Protein AF-A0A7Y3G9P7-F1 (afdb_monomer_lite)

Structure (mmCIF, N/CA/C/O backbone):
data_AF-A0A7Y3G9P7-F1
#
_entry.id   AF-A0A7Y3G9P7-F1
#
loop_
_atom_site.group_PDB
_atom_site.id
_atom_site.type_symbol
_atom_site.label_atom_id
_atom_site.label_alt_id
_atom_site.label_comp_id
_atom_site.label_asym_id
_atom_site.label_entity_id
_atom_site.label_seq_id
_atom_site.pdbx_PDB_ins_code
_atom_site.Cartn_x
_atom_site.Cartn_y
_atom_site.Cartn_z
_atom_site.occupancy
_atom_site.B_iso_or_equiv
_atom_site.auth_seq_id
_atom_site.auth_comp_id
_atom_site.auth_asym_id
_atom_site.auth_atom_id
_atom_site.pdbx_PDB_model_num
ATOM 1 N N . MET A 1 1 ? -21.921 -6.680 31.764 1.00 83.94 1 MET A N 1
ATOM 2 C CA . MET A 1 1 ? -20.887 -7.660 31.368 1.00 83.94 1 MET A CA 1
ATOM 3 C C . MET A 1 1 ? -1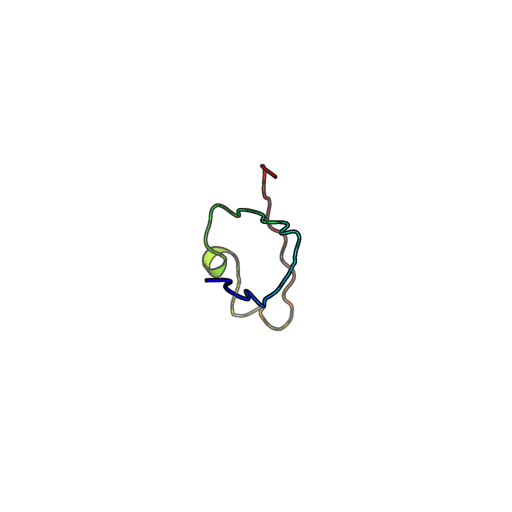9.727 -6.889 30.755 1.00 83.94 1 MET A C 1
ATOM 5 O O . MET A 1 1 ? -19.946 -6.280 29.715 1.00 83.94 1 MET A O 1
ATOM 9 N N . PRO A 1 2 ? -18.558 -6.805 31.410 1.00 87.38 2 PRO A N 1
ATOM 10 C CA . PRO A 1 2 ? -17.399 -6.115 30.845 1.00 87.38 2 PRO A CA 1
ATOM 11 C C . PRO A 1 2 ? -16.722 -6.973 29.765 1.00 87.38 2 PRO A C 1
ATOM 13 O O . PRO A 1 2 ? -16.631 -8.190 29.913 1.00 87.38 2 PRO A O 1
ATOM 16 N N . ILE A 1 3 ? -16.246 -6.333 28.694 1.00 93.50 3 ILE A N 1
ATOM 17 C CA . ILE A 1 3 ? -15.478 -6.968 27.614 1.00 93.50 3 ILE A CA 1
ATOM 18 C C . ILE A 1 3 ? -14.070 -6.375 27.637 1.00 93.50 3 ILE A C 1
ATOM 20 O O . ILE A 1 3 ? -13.910 -5.158 27.574 1.00 93.50 3 ILE A O 1
ATOM 24 N N . LEU A 1 4 ? -13.057 -7.237 27.722 1.00 94.38 4 LEU A N 1
ATOM 25 C CA . LEU A 1 4 ? -11.662 -6.848 27.557 1.00 94.38 4 LEU A CA 1
ATOM 26 C C . LEU A 1 4 ? -11.312 -6.893 26.071 1.00 94.38 4 LEU A C 1
ATOM 28 O O . LEU A 1 4 ? -11.325 -7.960 25.460 1.00 94.38 4 LEU A O 1
ATOM 32 N N . VAL A 1 5 ? -10.962 -5.742 25.509 1.00 92.62 5 VAL A N 1
ATOM 33 C CA . VAL A 1 5 ? -10.387 -5.655 24.167 1.00 92.62 5 VAL A CA 1
ATOM 34 C C . VAL A 1 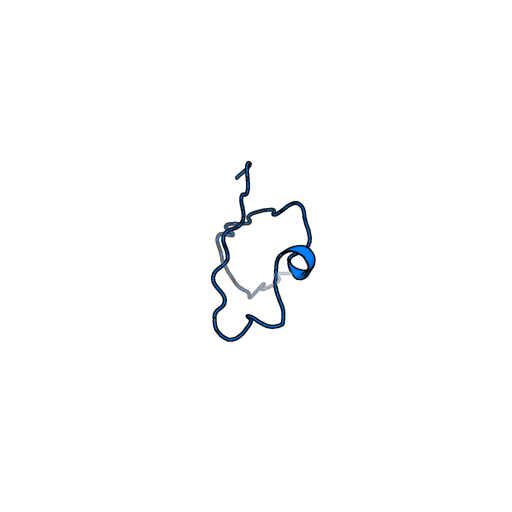5 ? -8.887 -5.451 24.327 1.00 92.62 5 VAL A C 1
ATOM 36 O O . VAL A 1 5 ? -8.450 -4.445 24.879 1.00 92.62 5 VAL A O 1
ATOM 39 N N . SER A 1 6 ? -8.109 -6.430 23.871 1.00 95.81 6 SER A N 1
ATOM 40 C CA . SER A 1 6 ? -6.652 -6.339 23.785 1.00 95.81 6 SER A CA 1
ATOM 41 C C . SER A 1 6 ? -6.252 -6.273 22.315 1.00 95.81 6 SER A C 1
ATOM 43 O O . SER A 1 6 ? -6.823 -6.967 21.476 1.00 95.81 6 SER A O 1
ATOM 45 N N . GLY A 1 7 ? -5.315 -5.388 21.994 1.00 96.62 7 GLY A N 1
ATOM 46 C CA . GLY A 1 7 ? -4.919 -5.111 20.622 1.00 96.62 7 GLY A CA 1
ATOM 47 C C . GLY A 1 7 ? -3.959 -3.932 20.542 1.00 96.62 7 GLY A C 1
ATOM 48 O O . GLY A 1 7 ? -3.555 -3.370 21.561 1.00 96.62 7 GLY A O 1
ATOM 49 N N . SER A 1 8 ? -3.586 -3.572 19.319 1.00 96.31 8 SER A N 1
ATOM 50 C CA . SER A 1 8 ? -2.705 -2.440 19.050 1.00 96.31 8 SER A CA 1
ATOM 51 C C . SER A 1 8 ? -3.401 -1.107 19.312 1.00 96.31 8 SER A C 1
ATOM 53 O O . SER A 1 8 ? -4.553 -0.912 18.927 1.00 96.31 8 SER A O 1
ATOM 55 N N . ILE A 1 9 ? -2.654 -0.164 19.880 1.00 97.00 9 ILE A N 1
ATOM 56 C CA . ILE A 1 9 ? -2.997 1.257 19.886 1.00 97.00 9 ILE A CA 1
ATOM 57 C C . ILE A 1 9 ? -1.985 1.935 18.968 1.00 97.00 9 ILE A C 1
ATOM 59 O O . ILE A 1 9 ? -0.784 1.868 19.226 1.00 97.00 9 ILE A O 1
ATOM 63 N N . ALA A 1 10 ? -2.459 2.535 17.881 1.00 97.31 10 ALA A N 1
ATOM 64 C CA . ALA A 1 10 ? -1.604 3.143 16.872 1.00 97.31 10 ALA A CA 1
ATOM 65 C C . ALA A 1 10 ? -2.245 4.403 16.282 1.00 97.31 10 ALA A C 1
ATOM 67 O O . ALA A 1 10 ? -3.462 4.582 16.339 1.00 97.31 10 ALA A O 1
ATOM 68 N N . VAL A 1 11 ? -1.395 5.271 15.730 1.00 97.00 11 VAL A N 1
ATOM 69 C CA . VAL A 1 11 ? -1.795 6.395 14.880 1.00 97.00 11 VAL A CA 1
ATOM 70 C C . VAL A 1 11 ? -1.416 6.039 13.453 1.00 97.00 11 VAL A C 1
ATOM 72 O O . VAL A 1 11 ? -0.231 5.909 13.136 1.00 97.00 11 VAL A O 1
ATOM 75 N N . ASP A 1 12 ? -2.417 5.904 12.596 1.00 96.00 12 ASP A N 1
ATOM 76 C CA . ASP A 1 12 ? -2.192 5.528 11.211 1.00 96.00 12 ASP A CA 1
ATOM 77 C C . ASP A 1 12 ? -1.901 6.766 10.354 1.00 96.00 12 ASP A C 1
ATOM 79 O O . ASP A 1 12 ? -2.652 7.739 10.355 1.00 96.00 12 ASP A O 1
ATOM 83 N N . HIS A 1 13 ? -0.818 6.710 9.578 1.00 92.81 13 HIS A N 1
ATOM 84 C CA . HIS A 1 13 ? -0.524 7.677 8.518 1.00 92.81 13 HIS A CA 1
ATOM 85 C C . HIS A 1 13 ? -0.824 7.023 7.170 1.00 92.81 13 HIS A C 1
ATOM 87 O O . HIS A 1 13 ? 0.052 6.444 6.525 1.00 92.81 13 HIS A O 1
ATOM 93 N N . ILE A 1 14 ? -2.093 7.054 6.772 1.00 93.06 14 ILE A N 1
ATOM 94 C CA . ILE A 1 14 ? -2.569 6.369 5.568 1.00 93.06 14 ILE A CA 1
ATOM 95 C C . ILE A 1 14 ? -2.435 7.306 4.367 1.00 93.06 1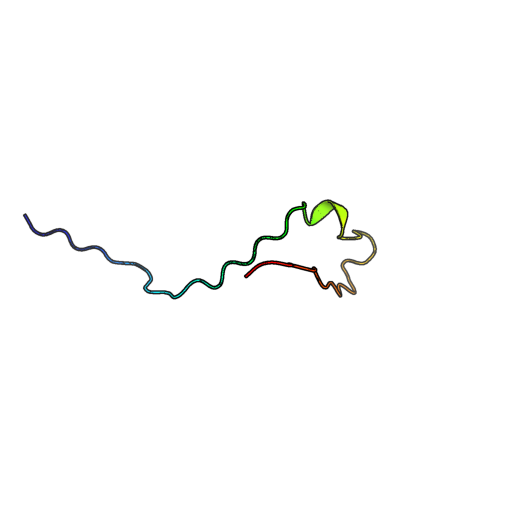4 ILE A C 1
ATOM 97 O O . ILE A 1 14 ? -3.084 8.344 4.310 1.00 93.06 14 ILE A O 1
ATOM 101 N N . MET A 1 15 ? -1.628 6.912 3.380 1.00 93.38 15 MET A N 1
ATOM 102 C CA . MET A 1 15 ? -1.466 7.635 2.115 1.00 93.38 15 MET A CA 1
ATOM 103 C C . MET A 1 15 ? -2.108 6.852 0.969 1.00 93.38 15 MET A C 1
ATOM 105 O O . MET A 1 15 ? -1.792 5.681 0.751 1.00 93.38 15 MET A O 1
ATOM 109 N N . VAL A 1 16 ? -2.995 7.500 0.209 1.00 92.75 16 VAL A N 1
ATOM 110 C CA . VAL A 1 16 ? -3.744 6.848 -0.875 1.00 92.75 16 VAL A CA 1
ATOM 111 C C . VAL A 1 16 ? -3.094 7.119 -2.229 1.00 92.75 16 VAL A C 1
ATOM 113 O O . VAL A 1 16 ? -3.293 8.168 -2.840 1.00 92.75 16 VAL A O 1
ATOM 116 N N . PHE A 1 17 ? -2.375 6.129 -2.753 1.00 94.06 17 PHE A N 1
ATOM 117 C CA . PHE A 1 17 ? -1.929 6.122 -4.145 1.00 94.06 17 PHE A CA 1
ATOM 118 C C . PHE A 1 17 ? -3.062 5.617 -5.054 1.00 94.06 17 PHE A C 1
ATOM 120 O O . PHE A 1 17 ? -3.474 4.463 -4.957 1.00 94.06 17 PHE A O 1
ATOM 127 N N . ARG A 1 18 ? -3.598 6.478 -5.932 1.00 93.25 18 ARG A N 1
ATOM 128 C CA . ARG A 1 18 ? -4.765 6.176 -6.794 1.00 93.25 18 ARG A CA 1
ATOM 129 C C . ARG A 1 18 ? -4.411 5.377 -8.060 1.00 93.25 18 ARG A C 1
ATOM 131 O O . ARG A 1 18 ? -4.950 5.637 -9.129 1.00 93.25 18 ARG A O 1
ATOM 138 N N . ASP A 1 19 ? -3.510 4.410 -7.936 1.00 94.19 19 ASP A N 1
ATOM 139 C CA . ASP A 1 19 ? -3.168 3.433 -8.973 1.00 94.19 19 ASP A CA 1
ATOM 140 C C . ASP A 1 19 ? -2.626 2.152 -8.302 1.00 94.19 19 ASP A C 1
ATOM 142 O O . ASP A 1 19 ? -2.530 2.052 -7.079 1.00 94.19 19 ASP A O 1
ATOM 146 N N . A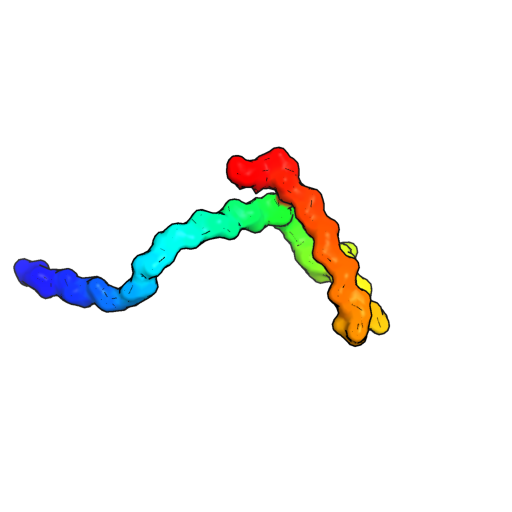RG A 1 20 ? -2.292 1.126 -9.080 1.00 94.25 20 ARG A N 1
ATOM 147 C CA . ARG A 1 20 ? -1.771 -0.151 -8.593 1.00 94.25 20 ARG A CA 1
ATOM 148 C C . ARG A 1 20 ? -0.255 -0.158 -8.720 1.00 94.25 20 ARG A C 1
ATOM 150 O O . ARG A 1 20 ? 0.272 0.019 -9.814 1.00 94.25 20 ARG A O 1
ATOM 157 N N . PHE A 1 21 ? 0.456 -0.497 -7.647 1.00 93.06 21 PHE A N 1
ATOM 158 C CA . PHE A 1 21 ? 1.925 -0.558 -7.665 1.00 93.06 21 PHE A CA 1
ATOM 159 C C . PHE A 1 21 ? 2.502 -1.457 -8.772 1.00 93.06 21 PHE A C 1
ATOM 161 O O . PHE A 1 21 ? 3.525 -1.116 -9.356 1.00 93.06 21 PHE A O 1
ATOM 168 N N . ARG A 1 22 ? 1.814 -2.547 -9.147 1.00 92.50 22 ARG A N 1
ATOM 169 C CA . ARG A 1 22 ? 2.213 -3.424 -10.271 1.00 92.50 22 ARG A CA 1
ATOM 170 C C . ARG A 1 22 ? 2.377 -2.708 -11.617 1.00 92.50 22 ARG A C 1
ATOM 172 O O . ARG A 1 22 ? 3.058 -3.238 -12.480 1.00 92.50 22 ARG A O 1
ATOM 179 N N . ASN A 1 23 ? 1.737 -1.554 -11.810 1.00 93.38 23 ASN A N 1
ATOM 180 C CA . ASN A 1 23 ? 1.849 -0.772 -13.042 1.00 93.38 23 ASN A CA 1
ATOM 181 C C . ASN A 1 23 ? 3.134 0.076 -13.070 1.00 93.38 23 ASN A C 1
ATOM 183 O O . ASN A 1 23 ? 3.550 0.520 -14.133 1.00 93.38 23 ASN A O 1
ATOM 187 N N . HIS A 1 24 ? 3.759 0.291 -11.909 1.00 91.38 24 HIS A N 1
ATOM 188 C CA . HIS A 1 24 ? 4.903 1.192 -11.721 1.00 91.38 24 HIS A CA 1
ATOM 189 C C . HIS A 1 24 ? 6.182 0.456 -11.304 1.00 91.38 24 HIS A C 1
ATOM 191 O O . HIS A 1 24 ? 7.274 1.013 -11.384 1.00 91.38 24 HIS A O 1
ATOM 197 N N . ILE A 1 25 ? 6.066 -0.801 -10.871 1.00 93.06 25 ILE A N 1
ATOM 198 C CA . ILE A 1 25 ? 7.201 -1.656 -10.513 1.00 93.06 25 ILE A CA 1
ATOM 199 C C . ILE A 1 25 ? 7.695 -2.394 -11.760 1.00 93.06 25 ILE A C 1
ATOM 201 O O . ILE A 1 25 ? 6.928 -3.092 -12.417 1.00 93.06 25 ILE A O 1
ATOM 205 N N . GLN A 1 26 ? 8.994 -2.279 -12.052 1.00 90.88 26 GLN A N 1
ATOM 206 C CA . GLN A 1 26 ? 9.669 -3.020 -13.123 1.00 90.88 26 GLN A CA 1
ATOM 207 C C . GLN A 1 26 ? 10.261 -4.324 -12.556 1.00 90.88 26 GLN A C 1
ATOM 209 O O . GLN A 1 26 ? 11.223 -4.242 -11.786 1.00 90.88 26 GLN A O 1
ATOM 214 N N . PRO A 1 27 ? 9.737 -5.514 -12.919 1.00 90.62 27 PRO A N 1
ATOM 215 C CA . PRO A 1 27 ? 10.188 -6.788 -12.350 1.00 90.62 27 PRO A CA 1
ATOM 216 C C . PRO A 1 27 ? 11.684 -7.052 -12.556 1.00 90.62 27 PRO A C 1
ATOM 218 O O . PRO A 1 27 ? 12.375 -7.484 -11.637 1.00 90.62 27 PRO A O 1
ATOM 221 N N . ASP A 1 28 ? 12.213 -6.691 -13.724 1.00 94.00 28 ASP A N 1
ATOM 222 C CA . ASP A 1 28 ? 13.625 -6.910 -14.062 1.00 94.00 28 ASP A CA 1
ATOM 223 C C . ASP A 1 28 ? 14.584 -6.081 -13.194 1.00 94.00 28 ASP A C 1
ATOM 225 O O . ASP A 1 28 ? 15.768 -6.391 -13.094 1.00 94.00 28 ASP A O 1
ATOM 229 N N . LYS A 1 29 ? 14.080 -5.036 -12.526 1.00 91.25 29 LYS A N 1
ATOM 230 C CA . LYS A 1 29 ? 14.861 -4.121 -11.681 1.00 91.25 29 LYS A CA 1
ATOM 231 C C . LYS A 1 29 ? 14.614 -4.316 -10.186 1.00 91.25 29 LYS A C 1
ATOM 233 O O . LYS A 1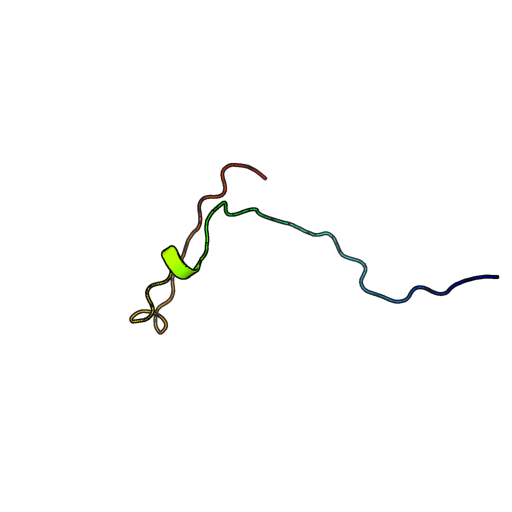 29 ? 14.998 -3.460 -9.395 1.00 91.25 29 LYS A O 1
ATOM 238 N N . ILE A 1 30 ? 14.029 -5.444 -9.769 1.00 91.88 30 ILE A N 1
ATOM 239 C CA . ILE A 1 30 ? 13.747 -5.726 -8.347 1.00 91.88 30 ILE A CA 1
ATOM 240 C C . ILE A 1 30 ? 15.015 -5.689 -7.470 1.00 91.88 30 ILE A C 1
ATOM 242 O O . ILE A 1 30 ? 14.970 -5.317 -6.301 1.00 91.88 30 ILE A O 1
ATOM 246 N N . HIS A 1 31 ? 16.165 -6.033 -8.041 1.00 91.56 31 HIS A N 1
ATOM 247 C CA . HIS A 1 31 ? 17.449 -6.024 -7.346 1.00 91.56 31 HIS A CA 1
ATOM 248 C C . HIS A 1 31 ? 17.998 -4.605 -7.069 1.00 91.56 31 HIS A C 1
ATOM 250 O O . HIS A 1 31 ? 18.899 -4.461 -6.249 1.00 91.56 31 HIS A O 1
ATOM 256 N N . VAL A 1 32 ? 17.448 -3.561 -7.709 1.00 91.69 32 VAL A N 1
ATOM 257 C CA . VAL A 1 32 ? 17.777 -2.139 -7.480 1.00 91.69 32 VAL A CA 1
ATOM 258 C C . VAL A 1 32 ? 16.480 -1.312 -7.459 1.00 91.69 32 VAL A C 1
ATOM 260 O O . VAL A 1 32 ? 16.262 -0.427 -8.288 1.00 91.69 32 VAL A O 1
ATOM 263 N N . ILE A 1 33 ? 15.567 -1.625 -6.532 1.00 87.94 33 ILE A N 1
ATOM 264 C CA . ILE A 1 33 ? 14.298 -0.888 -6.406 1.00 87.94 33 ILE A CA 1
ATOM 265 C C . ILE A 1 33 ? 14.549 0.487 -5.789 1.00 87.94 33 ILE A C 1
ATOM 267 O O . ILE A 1 33 ? 14.946 0.603 -4.633 1.00 87.94 33 ILE A O 1
ATOM 271 N N . ASN A 1 34 ? 14.225 1.527 -6.553 1.00 89.00 34 ASN A N 1
ATOM 272 C CA . ASN A 1 34 ? 14.082 2.893 -6.071 1.00 89.00 34 ASN A CA 1
ATOM 273 C C . ASN A 1 34 ? 12.799 3.480 -6.677 1.00 89.00 34 ASN A C 1
ATOM 275 O O . ASN A 1 34 ? 12.703 3.631 -7.895 1.00 89.00 34 ASN A O 1
ATOM 279 N N . VAL A 1 35 ? 11.792 3.739 -5.838 1.00 88.81 35 VAL A N 1
ATOM 280 C CA . VAL A 1 35 ? 10.463 4.213 -6.255 1.00 88.81 35 VAL A CA 1
ATOM 281 C C . VAL A 1 35 ? 10.020 5.391 -5.395 1.00 88.81 35 VAL A C 1
ATOM 283 O O . VAL A 1 35 ? 10.233 5.404 -4.185 1.00 88.81 35 VAL A O 1
ATOM 286 N N . ALA A 1 36 ? 9.361 6.363 -6.021 1.00 91.44 36 ALA A N 1
ATOM 287 C CA . ALA A 1 36 ? 8.693 7.472 -5.354 1.00 91.44 36 ALA A CA 1
ATOM 288 C C . ALA A 1 36 ? 7.309 7.645 -5.983 1.00 91.44 36 ALA A C 1
ATOM 290 O O . ALA A 1 36 ? 7.182 7.706 -7.207 1.00 91.44 36 ALA A O 1
ATOM 291 N N . PHE A 1 37 ? 6.273 7.707 -5.149 1.00 91.44 37 PHE A N 1
ATOM 292 C CA . PHE A 1 37 ? 4.891 7.838 -5.597 1.00 91.44 37 PHE A CA 1
ATOM 293 C C . PHE A 1 37 ? 4.365 9.215 -5.228 1.00 91.44 37 PHE A C 1
ATOM 295 O O . PHE A 1 37 ? 4.438 9.628 -4.072 1.00 91.44 37 PHE A O 1
ATOM 302 N N . HIS A 1 38 ? 3.826 9.925 -6.214 1.00 90.75 38 HIS A N 1
ATOM 303 C CA . HIS A 1 38 ? 3.159 11.189 -5.955 1.00 90.75 38 HIS A CA 1
ATOM 304 C C . HIS A 1 38 ? 1.765 10.927 -5.375 1.00 90.75 38 HIS A C 1
ATOM 306 O O . HIS A 1 38 ? 0.942 10.251 -5.996 1.00 90.75 38 HIS A O 1
ATOM 312 N N . VAL A 1 39 ? 1.507 11.470 -4.186 1.00 91.62 39 VAL A N 1
ATOM 313 C CA . VAL A 1 39 ? 0.221 11.379 -3.489 1.00 91.62 39 VAL A CA 1
ATOM 314 C C . VAL A 1 39 ? -0.254 12.813 -3.221 1.00 91.62 39 VAL A C 1
ATOM 316 O O . VAL A 1 39 ? 0.244 13.451 -2.297 1.00 91.62 39 VAL A O 1
ATOM 319 N N . PRO A 1 40 ? -1.156 13.367 -4.052 1.00 80.69 40 PRO A N 1
ATOM 320 C CA . PRO A 1 40 ? -1.471 14.801 -4.048 1.00 80.69 40 PRO A CA 1
ATOM 321 C C . PRO A 1 40 ? -2.357 15.256 -2.878 1.00 80.69 40 PRO A C 1
ATOM 323 O O . PRO A 1 40 ? -2.600 16.451 -2.731 1.00 80.69 40 PRO A O 1
ATOM 326 N N . GLN A 1 41 ? -2.886 14.329 -2.077 1.00 73.81 41 GLN A N 1
ATOM 327 C CA . GLN A 1 41 ? -3.759 14.624 -0.941 1.00 73.81 41 GLN A CA 1
ATOM 328 C C . GLN A 1 41 ? -3.357 13.741 0.242 1.00 73.81 41 GLN A C 1
ATOM 330 O O . GLN A 1 41 ? -3.275 12.520 0.083 1.00 73.81 41 GLN A O 1
ATOM 335 N N . MET A 1 42 ? -3.106 14.378 1.389 1.00 63.03 42 MET A N 1
ATOM 336 C CA . MET A 1 42 ? -2.862 13.752 2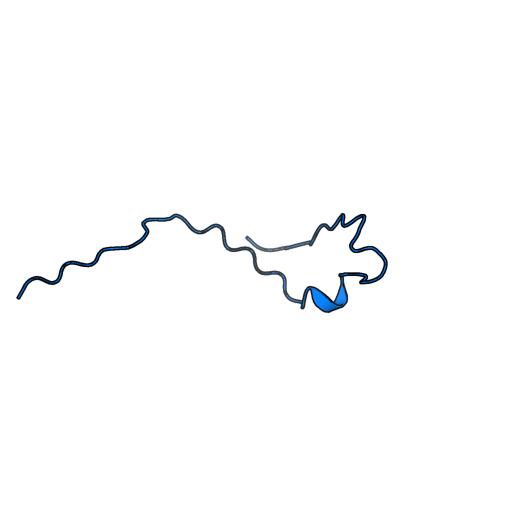.692 1.00 63.03 42 MET A CA 1
ATOM 337 C C . MET A 1 42 ? -4.070 13.981 3.595 1.00 63.03 42 MET A C 1
ATOM 339 O O . MET A 1 42 ? -4.666 15.079 3.484 1.00 63.03 42 MET A O 1
#

Sequence (42 aa):
MPILVSGSIAVDHIMVFRDRFRNHIQPDKIHVINVAFHVPQM

Secondary structure (DSSP, 8-state):
-----------------SS-GGGT--GGGGGG----------

Foldseek 3Di:
DDDDDDDDDDDDPDADQPDDVVVVDDPVCPVPDDDDGDGPDD

pLDDT: mean 91.18, std 6.14, range [63.03, 97.31]

Radius of gyration: 17.95 Å; chains: 1; bounding box: 39×22×45 Å